Protein AF-A0A6B3UP00-F1 (afdb_monomer)

Foldseek 3Di:
DPFDDADFFKKWKWKDKPPDPDIDIDIDGDDPPPGGNCPVPPPCPDPQWPDKDWDQDPLRKIWIWTWGAPDLLAIKIKTWIWDDHSHFKIKIKMKIAGPNHVDVVSGDIMIMMMIMGHDGHD

Structure (mmCIF, N/CA/C/O backbone):
data_AF-A0A6B3UP00-F1
#
_entry.id   AF-A0A6B3UP00-F1
#
loop_
_atom_site.group_PDB
_atom_site.id
_atom_site.type_symbol
_atom_site.label_atom_id
_atom_site.label_alt_id
_atom_site.label_comp_id
_atom_site.label_asym_id
_atom_site.label_entity_id
_atom_site.label_seq_id
_atom_site.pdbx_PDB_ins_code
_atom_site.Cartn_x
_atom_site.Cartn_y
_atom_site.Cartn_z
_atom_site.occupancy
_atom_site.B_iso_or_equiv
_atom_site.auth_seq_id
_atom_site.auth_comp_id
_atom_site.auth_asym_id
_atom_site.auth_atom_id
_atom_sit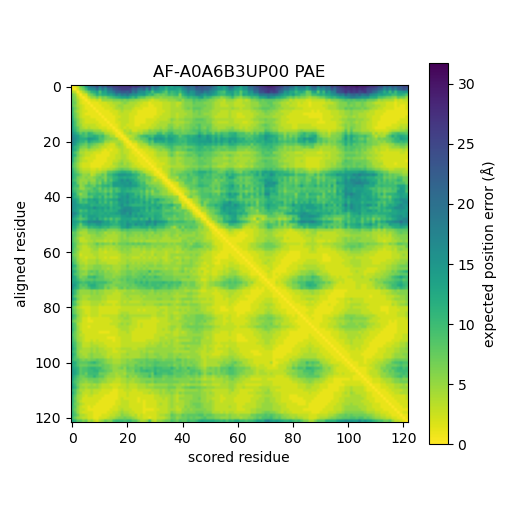e.pdbx_PDB_model_num
ATOM 1 N N . ALA A 1 1 ? 7.369 3.598 14.933 1.00 35.66 1 ALA A N 1
ATOM 2 C CA . ALA A 1 1 ? 6.553 4.671 14.322 1.00 35.66 1 ALA A CA 1
ATOM 3 C C . ALA A 1 1 ? 5.083 4.318 14.516 1.00 35.66 1 ALA A C 1
ATOM 5 O O . ALA A 1 1 ? 4.796 3.124 14.495 1.00 35.66 1 ALA A O 1
ATOM 6 N N . PRO A 1 2 ? 4.170 5.271 14.770 1.00 45.09 2 PRO A N 1
ATOM 7 C CA . PRO A 1 2 ? 2.756 4.946 14.928 1.00 45.09 2 PRO A CA 1
ATOM 8 C C . PRO A 1 2 ? 2.240 4.453 13.580 1.00 45.09 2 PRO A C 1
ATOM 10 O O . PRO A 1 2 ? 2.049 5.258 12.685 1.00 45.09 2 PRO A O 1
ATOM 13 N N . GLY A 1 3 ? 2.138 3.136 13.413 1.00 54.69 3 GLY A N 1
ATOM 14 C CA . GLY A 1 3 ? 1.699 2.510 12.175 1.00 54.69 3 GLY A CA 1
ATOM 15 C C . GLY A 1 3 ? 0.260 2.875 11.844 1.00 54.69 3 GLY A C 1
ATOM 16 O O . GLY A 1 3 ? -0.519 3.309 12.697 1.00 54.69 3 GLY A O 1
ATOM 17 N N . PHE A 1 4 ? -0.073 2.694 10.580 1.00 70.81 4 PHE A N 1
ATOM 18 C CA . PHE A 1 4 ? -1.445 2.677 10.134 1.00 70.81 4 PHE A CA 1
ATOM 19 C C . PHE A 1 4 ? -2.255 1.626 10.919 1.00 70.81 4 PHE A C 1
ATOM 21 O O . PHE A 1 4 ? -1.727 0.564 11.228 1.00 70.81 4 PHE A O 1
ATOM 28 N N . LYS A 1 5 ? -3.510 1.923 11.284 1.00 78.31 5 LYS A N 1
ATOM 29 C CA . LYS A 1 5 ? -4.388 0.987 12.005 1.00 78.31 5 LYS A CA 1
ATOM 30 C C . LYS A 1 5 ? -5.817 1.088 11.490 1.00 78.31 5 LYS A C 1
ATOM 32 O O . LYS A 1 5 ? -6.495 2.070 11.789 1.00 78.31 5 LYS A O 1
ATOM 37 N N . ARG A 1 6 ? -6.281 0.076 10.754 1.00 87.81 6 ARG A N 1
ATOM 38 C CA . ARG A 1 6 ? -7.712 -0.103 10.478 1.00 87.81 6 ARG A CA 1
ATOM 39 C C . ARG A 1 6 ? -8.400 -0.673 11.695 1.00 87.81 6 ARG A C 1
ATOM 41 O O . ARG A 1 6 ? -7.797 -1.403 12.487 1.00 87.81 6 ARG A O 1
ATOM 48 N N . LYS A 1 7 ? -9.699 -0.414 11.801 1.00 90.75 7 LYS A N 1
ATOM 49 C CA . LYS A 1 7 ? -10.533 -1.146 12.748 1.00 90.75 7 LYS A CA 1
ATOM 50 C C . LYS A 1 7 ? -10.485 -2.650 12.431 1.00 90.75 7 LYS A C 1
ATOM 52 O O . LYS A 1 7 ? -10.755 -3.024 11.285 1.00 90.75 7 LYS A O 1
ATOM 57 N N . PRO A 1 8 ? -10.211 -3.516 13.424 1.00 92.31 8 PRO A N 1
ATOM 58 C CA . PRO A 1 8 ? -10.239 -4.961 13.231 1.00 92.31 8 PRO A CA 1
ATOM 59 C C . PRO A 1 8 ? -11.583 -5.456 12.692 1.00 92.31 8 PRO A C 1
ATOM 61 O O . PRO A 1 8 ? -12.637 -4.892 13.007 1.00 92.31 8 PRO A O 1
ATOM 64 N N . GLY A 1 9 ? -11.552 -6.515 11.894 1.00 93.75 9 GLY A N 1
ATOM 65 C CA . GLY A 1 9 ? -12.732 -7.129 11.289 1.00 93.75 9 GLY A CA 1
ATOM 66 C C . GLY A 1 9 ? -12.491 -7.588 9.858 1.00 93.75 9 GLY A C 1
ATOM 67 O O . GLY A 1 9 ? -11.361 -7.569 9.363 1.00 93.75 9 GLY A O 1
ATOM 68 N N . LEU A 1 10 ? -13.572 -7.990 9.198 1.00 94.81 10 LEU A N 1
ATOM 69 C CA . LEU A 1 10 ? -13.557 -8.414 7.809 1.00 94.81 10 LEU A CA 1
ATOM 70 C C . LEU A 1 10 ? -13.618 -7.188 6.897 1.00 94.81 10 LEU A C 1
ATOM 72 O O . LEU A 1 10 ? -14.543 -6.373 6.981 1.00 94.81 10 LEU A O 1
ATOM 76 N N . TRP A 1 11 ? -12.631 -7.063 6.018 1.00 94.44 11 TRP A N 1
ATOM 77 C CA . TRP A 1 11 ? -12.517 -5.989 5.041 1.00 94.44 11 TRP A CA 1
ATOM 78 C C . TRP A 1 11 ? -12.659 -6.537 3.631 1.00 94.44 11 TRP A C 1
ATOM 80 O O . TRP A 1 11 ? -11.982 -7.491 3.264 1.00 94.44 11 TRP A O 1
ATOM 90 N N . GLU A 1 12 ? -13.497 -5.896 2.827 1.00 95.00 12 GLU A N 1
ATOM 91 C CA . GLU A 1 12 ? -13.545 -6.086 1.383 1.00 95.00 12 GLU A CA 1
ATOM 92 C C . GLU A 1 12 ? -12.713 -5.000 0.707 1.00 95.00 12 GLU A C 1
ATOM 94 O O . GLU A 1 12 ? -12.829 -3.824 1.048 1.00 95.00 12 GLU A O 1
ATOM 99 N N . MET A 1 13 ? -11.881 -5.392 -0.249 1.00 93.25 13 MET A N 1
ATOM 100 C CA . MET A 1 13 ? -11.003 -4.524 -1.021 1.00 93.25 13 MET A CA 1
ATOM 101 C C . MET A 1 13 ? -11.279 -4.755 -2.500 1.00 93.25 13 MET A C 1
ATOM 103 O O . MET A 1 13 ? -11.075 -5.856 -3.010 1.00 93.25 13 MET A O 1
ATOM 107 N N . GLN A 1 14 ? -11.719 -3.714 -3.186 1.00 94.12 14 GLN A N 1
ATOM 108 C CA . GLN A 1 14 ? -11.870 -3.692 -4.627 1.00 94.12 14 GLN A CA 1
ATOM 109 C C . GLN A 1 14 ? -10.655 -3.003 -5.237 1.00 94.12 14 GLN A C 1
ATOM 111 O O . GLN A 1 14 ? -10.405 -1.827 -4.993 1.00 94.12 14 GLN A O 1
ATOM 116 N N . MET A 1 15 ? -9.891 -3.748 -6.021 1.00 91.56 15 MET A N 1
ATOM 117 C CA . MET A 1 15 ? -8.666 -3.302 -6.665 1.00 91.56 15 MET A CA 1
ATOM 118 C C . MET A 1 15 ? -8.946 -3.066 -8.143 1.00 91.56 15 MET A C 1
ATOM 120 O O . MET A 1 15 ? -9.542 -3.918 -8.798 1.00 91.56 15 MET A O 1
ATOM 124 N N . SER A 1 16 ? -8.498 -1.934 -8.675 1.00 91.00 16 SER A N 1
ATOM 125 C CA . SER A 1 16 ? -8.575 -1.621 -10.102 1.00 91.00 16 SER A CA 1
ATOM 126 C C . SER A 1 16 ? -7.236 -1.121 -10.624 1.00 91.00 16 SER A C 1
ATOM 128 O O . SER A 1 16 ? -6.433 -0.538 -9.889 1.00 91.00 16 SER A O 1
ATOM 130 N N . MET A 1 17 ? -6.992 -1.376 -11.906 1.00 88.00 17 MET A N 1
ATOM 131 C CA . MET A 1 17 ? -5.737 -1.052 -12.569 1.00 88.00 17 MET A CA 1
ATOM 132 C C . MET A 1 17 ? -6.000 -0.129 -13.757 1.00 88.00 17 MET A C 1
ATOM 134 O O . MET A 1 17 ? -6.742 -0.476 -14.668 1.00 88.00 17 MET A O 1
ATOM 138 N N . GLY A 1 18 ? -5.396 1.057 -13.757 1.00 83.56 18 GLY A N 1
ATOM 139 C CA . GLY A 1 18 ? -5.583 2.040 -14.821 1.00 83.56 18 GLY A CA 1
ATOM 140 C C . GLY A 1 18 ? -5.130 1.508 -16.183 1.00 83.56 18 GLY A C 1
ATOM 141 O O . GLY A 1 18 ? -4.066 0.900 -16.297 1.00 83.56 18 GLY A O 1
ATOM 142 N N . GLY A 1 19 ? -5.930 1.764 -17.220 1.00 74.94 19 GLY A N 1
ATOM 143 C CA . GLY A 1 19 ? -5.634 1.353 -18.597 1.00 74.94 19 GLY A CA 1
ATOM 144 C C . GLY A 1 19 ? -5.999 -0.095 -18.933 1.00 74.94 19 GLY A C 1
ATOM 145 O O . GLY A 1 19 ? -5.702 -0.541 -20.038 1.00 74.94 19 GLY A O 1
ATOM 146 N N . ILE A 1 20 ? -6.631 -0.825 -18.007 1.00 77.81 20 ILE A N 1
ATOM 147 C CA . ILE A 1 20 ? -7.158 -2.176 -18.226 1.00 77.81 20 ILE A CA 1
ATOM 148 C C . ILE A 1 20 ? -8.521 -2.265 -17.530 1.00 77.81 20 ILE A C 1
ATOM 150 O O . ILE A 1 20 ? -8.639 -1.856 -16.378 1.00 77.81 20 ILE A O 1
ATOM 154 N N . ASP A 1 21 ? -9.529 -2.844 -18.187 1.00 81.06 21 ASP A N 1
ATOM 155 C CA . ASP A 1 21 ? -10.805 -3.199 -17.545 1.00 81.06 21 ASP A CA 1
ATOM 156 C C . ASP A 1 21 ? -10.611 -4.420 -16.635 1.00 81.06 21 ASP A C 1
ATOM 158 O O . ASP A 1 21 ? -11.044 -5.538 -16.911 1.00 81.06 21 ASP A O 1
ATOM 162 N N . PHE A 1 22 ? -9.876 -4.205 -15.547 1.00 83.50 22 PHE A N 1
ATOM 163 C CA . PHE A 1 22 ? -9.592 -5.196 -14.528 1.00 83.50 22 PHE A CA 1
ATOM 164 C C . PHE A 1 22 ? -10.049 -4.671 -13.175 1.00 83.50 22 PHE A C 1
ATOM 166 O O . PHE A 1 22 ? -9.548 -3.656 -12.680 1.00 83.50 22 PHE A O 1
ATOM 173 N N . VAL A 1 23 ? -10.976 -5.407 -12.567 1.00 87.50 23 VAL A N 1
ATOM 174 C CA . VAL A 1 23 ? -11.420 -5.194 -11.195 1.00 87.50 23 VAL A CA 1
ATOM 175 C C . VAL A 1 23 ? -11.348 -6.524 -10.464 1.00 87.50 23 VAL A C 1
ATOM 177 O O . VAL A 1 23 ? -11.956 -7.505 -10.888 1.00 87.50 23 VAL A O 1
ATOM 180 N N . GLN A 1 24 ? -10.615 -6.552 -9.358 1.00 89.38 24 GLN A N 1
ATOM 181 C CA . GLN A 1 24 ? -10.522 -7.712 -8.482 1.00 89.38 24 GLN A CA 1
ATOM 182 C C . GLN A 1 24 ? -11.046 -7.346 -7.103 1.00 89.38 24 GLN A C 1
ATOM 184 O O . GLN A 1 24 ? -10.575 -6.393 -6.488 1.00 89.38 24 GLN A O 1
ATOM 189 N N . THR A 1 25 ? -11.987 -8.133 -6.599 1.00 92.81 25 THR A N 1
ATOM 190 C CA . THR A 1 25 ? -12.458 -8.013 -5.220 1.00 92.81 25 THR A CA 1
ATOM 191 C C . THR A 1 25 ? -11.806 -9.098 -4.375 1.00 92.81 25 THR A C 1
ATOM 193 O O . THR A 1 25 ? -11.821 -10.271 -4.745 1.00 92.81 25 THR A O 1
ATOM 196 N N . ALA A 1 26 ? -11.239 -8.711 -3.239 1.00 91.00 26 ALA A N 1
ATOM 197 C CA . ALA A 1 26 ? -10.679 -9.615 -2.245 1.00 91.00 26 ALA A CA 1
ATOM 198 C C . ALA A 1 26 ? -11.246 -9.284 -0.865 1.00 91.00 26 ALA A C 1
ATOM 200 O O . ALA A 1 26 ? -11.557 -8.130 -0.577 1.00 91.00 26 ALA A O 1
ATOM 201 N N . GLN A 1 27 ? -11.352 -10.288 -0.000 1.00 92.94 27 GLN A N 1
ATOM 202 C CA . GLN A 1 27 ? -11.706 -10.093 1.400 1.00 92.94 27 GLN A CA 1
ATOM 203 C C . GLN A 1 27 ? -10.550 -10.541 2.284 1.00 92.94 27 GLN A C 1
ATOM 205 O O . GLN A 1 27 ? -9.895 -11.540 1.993 1.00 92.94 2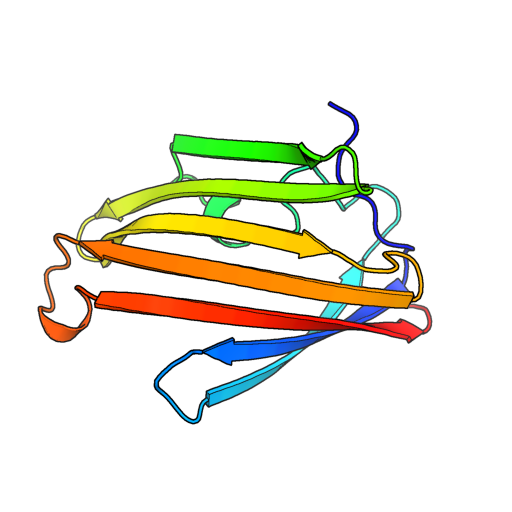7 GLN A O 1
ATOM 210 N N . THR A 1 28 ? -10.280 -9.785 3.343 1.00 89.50 28 THR A N 1
ATOM 211 C CA . THR A 1 28 ? -9.240 -10.122 4.310 1.00 89.50 28 THR A CA 1
ATOM 212 C C . THR A 1 28 ? -9.688 -9.809 5.725 1.00 89.50 28 THR A C 1
ATOM 214 O O . THR A 1 28 ? -10.363 -8.809 5.980 1.00 89.50 28 THR A O 1
ATOM 217 N N . CYS A 1 29 ? -9.289 -10.674 6.646 1.00 91.25 29 CYS A N 1
ATOM 218 C CA . CYS A 1 29 ? -9.469 -10.457 8.065 1.00 91.25 29 CYS A CA 1
ATOM 219 C C . CYS A 1 29 ? -8.295 -9.667 8.619 1.00 91.25 29 CYS A C 1
ATOM 221 O O . CYS A 1 29 ? -7.153 -10.097 8.505 1.00 91.25 29 CYS A O 1
ATOM 223 N N . VAL A 1 30 ? -8.592 -8.524 9.233 1.00 88.88 30 VAL A N 1
ATOM 224 C CA . VAL A 1 30 ? -7.601 -7.691 9.917 1.00 88.88 30 VAL A CA 1
ATOM 225 C C . VAL A 1 30 ? -7.766 -7.899 11.414 1.00 88.88 30 VAL A C 1
ATOM 227 O O . VAL A 1 30 ? -8.811 -7.543 11.971 1.00 88.88 30 VAL A O 1
ATOM 230 N N . LYS A 1 31 ? -6.758 -8.464 12.085 1.00 86.50 31 LYS A N 1
ATOM 231 C CA . LYS A 1 31 ? -6.761 -8.566 13.550 1.00 86.50 31 LYS A CA 1
ATOM 232 C C . LYS A 1 31 ? -6.191 -7.308 14.198 1.00 86.50 31 LYS A C 1
ATOM 234 O O . LYS A 1 31 ? -5.502 -6.492 13.585 1.00 86.50 31 LYS A O 1
ATOM 239 N N . ALA A 1 32 ? -6.468 -7.157 15.489 1.00 81.88 32 ALA A N 1
ATOM 240 C CA . ALA A 1 32 ? -5.902 -6.078 16.283 1.00 81.88 32 ALA A CA 1
ATOM 241 C C . ALA A 1 32 ? -4.366 -6.151 16.283 1.00 81.88 32 ALA A C 1
ATOM 243 O O . ALA A 1 32 ? -3.787 -7.141 16.717 1.00 81.88 32 ALA A O 1
ATOM 244 N N . GLY A 1 33 ? -3.720 -5.081 15.815 1.00 73.06 33 GLY A N 1
ATOM 245 C CA . GLY A 1 33 ? -2.261 -4.963 15.806 1.00 73.06 33 GLY A CA 1
ATOM 246 C C . GLY A 1 33 ? -1.544 -5.638 14.633 1.00 73.06 33 GLY A C 1
ATOM 247 O O . GLY A 1 33 ? -0.321 -5.570 14.610 1.00 73.06 33 GLY A O 1
ATOM 248 N N . GLU A 1 34 ? -2.260 -6.241 13.674 1.00 74.06 34 GLU A N 1
ATOM 249 C CA . GLU A 1 34 ? -1.651 -6.781 12.442 1.00 74.06 34 GLU A CA 1
ATOM 250 C C . GLU A 1 34 ? -1.311 -5.687 11.420 1.00 74.06 34 GLU A C 1
ATOM 252 O O . GLU A 1 34 ? -0.387 -5.858 10.629 1.00 74.06 34 GLU A O 1
ATOM 257 N N . ASP A 1 35 ? -2.017 -4.553 11.445 1.00 75.44 35 ASP A N 1
ATOM 258 C CA . ASP A 1 35 ? -1.660 -3.419 10.595 1.00 75.44 35 ASP A CA 1
ATOM 259 C C . ASP A 1 35 ? -0.406 -2.719 11.132 1.00 75.44 35 ASP A C 1
ATOM 261 O O . ASP A 1 35 ? -0.377 -2.192 12.252 1.00 75.44 35 ASP A O 1
ATOM 265 N N . ASP A 1 36 ? 0.625 -2.688 10.292 1.00 68.81 36 ASP A N 1
ATOM 266 C CA . ASP A 1 36 ? 1.820 -1.884 10.484 1.00 68.81 36 ASP A CA 1
ATOM 267 C C . ASP A 1 36 ? 1.890 -0.738 9.460 1.00 68.81 36 ASP A C 1
ATOM 269 O O . ASP A 1 36 ? 0.957 -0.457 8.704 1.00 68.81 36 ASP A O 1
ATOM 273 N N . ALA A 1 37 ? 3.018 -0.028 9.440 1.00 61.03 37 ALA A N 1
ATOM 274 C CA . ALA A 1 37 ? 3.229 1.086 8.521 1.00 61.03 37 ALA A CA 1
ATOM 275 C C . ALA A 1 37 ? 3.183 0.673 7.030 1.00 61.03 37 ALA A C 1
ATOM 277 O O . ALA A 1 37 ? 3.047 1.535 6.167 1.00 61.03 37 ALA A O 1
ATOM 278 N N . THR A 1 38 ? 3.268 -0.619 6.712 1.00 64.56 38 THR A N 1
ATOM 279 C CA . THR A 1 38 ? 3.332 -1.165 5.351 1.00 64.56 38 THR A CA 1
ATOM 280 C C . THR A 1 38 ? 2.031 -1.803 4.875 1.00 64.56 38 THR A C 1
ATOM 282 O O . THR A 1 38 ? 1.967 -2.219 3.723 1.00 64.56 38 THR A O 1
ATOM 285 N N . ALA A 1 39 ? 0.969 -1.845 5.687 1.00 70.81 39 ALA A N 1
ATOM 286 C CA . ALA A 1 39 ? -0.238 -2.622 5.369 1.00 70.81 39 ALA A CA 1
ATOM 287 C C . ALA A 1 39 ? -0.967 -2.213 4.064 1.00 70.81 39 ALA A C 1
ATOM 289 O O . ALA A 1 39 ? -1.768 -2.981 3.533 1.00 70.81 39 ALA A O 1
ATOM 290 N N . PHE A 1 40 ? -0.695 -1.023 3.518 1.00 64.88 40 PHE A N 1
ATOM 291 C CA . PHE A 1 40 ? -1.210 -0.568 2.213 1.00 64.88 40 PHE A CA 1
ATOM 292 C C . PHE A 1 40 ? -0.327 -0.916 1.019 1.00 64.88 40 PHE A C 1
ATOM 294 O O . PHE A 1 40 ? -0.683 -0.631 -0.125 1.00 64.88 40 PHE A O 1
ATOM 301 N N . ASN A 1 41 ? 0.842 -1.480 1.284 1.00 65.12 41 ASN A N 1
ATOM 302 C CA . ASN A 1 41 ? 1.858 -1.772 0.302 1.00 65.12 41 ASN A CA 1
A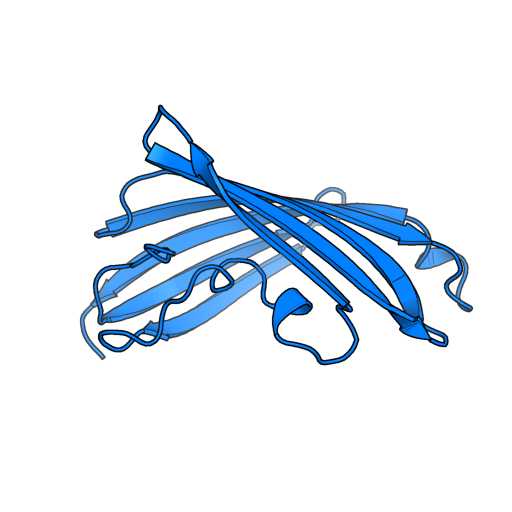TOM 303 C C . ASN A 1 41 ? 2.201 -3.265 0.357 1.00 65.12 41 ASN A C 1
ATOM 305 O O . ASN A 1 41 ? 3.217 -3.644 0.940 1.00 65.12 41 ASN A O 1
ATOM 309 N N . PRO A 1 42 ? 1.378 -4.126 -0.272 1.00 63.44 42 PRO A N 1
ATOM 310 C CA . PRO A 1 42 ? 1.610 -5.568 -0.277 1.00 63.44 42 PRO A CA 1
ATOM 311 C C . PRO A 1 42 ? 2.981 -5.942 -0.849 1.00 63.44 42 PRO A C 1
ATOM 313 O O . PRO A 1 42 ? 3.571 -6.939 -0.451 1.00 63.44 42 PRO A O 1
ATOM 316 N N . GLN A 1 43 ? 3.512 -5.127 -1.769 1.00 59.91 43 GLN A N 1
ATOM 317 C CA . GLN A 1 43 ? 4.829 -5.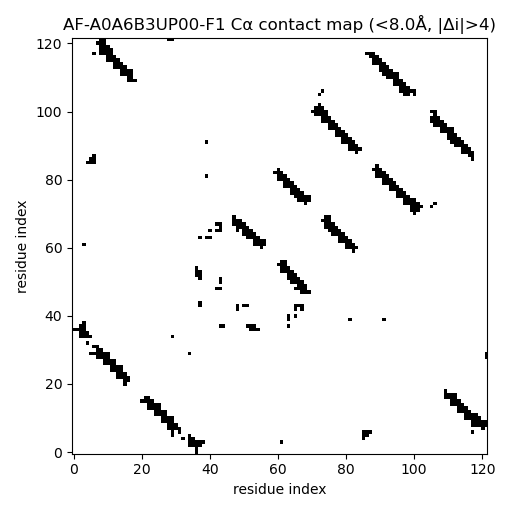351 -2.359 1.00 59.91 43 GLN A CA 1
ATOM 318 C C . GLN A 1 43 ? 5.942 -5.151 -1.325 1.00 59.91 43 GLN A C 1
ATOM 320 O O . GLN A 1 43 ? 6.867 -5.957 -1.284 1.00 59.91 43 GLN A O 1
ATOM 325 N N . ALA A 1 44 ? 5.826 -4.153 -0.440 1.00 57.97 44 ALA A N 1
ATOM 326 C CA . ALA A 1 44 ? 6.822 -3.863 0.597 1.00 57.97 44 ALA A CA 1
ATOM 327 C C . ALA A 1 44 ? 7.035 -4.989 1.619 1.00 57.97 44 ALA A C 1
ATOM 329 O O . ALA A 1 44 ? 8.050 -4.968 2.310 1.00 57.97 44 ALA A O 1
ATOM 330 N N . GLN A 1 45 ? 6.120 -5.959 1.701 1.00 60.69 45 GLN A N 1
ATOM 331 C CA . GLN A 1 45 ? 6.260 -7.133 2.567 1.00 60.69 45 GLN A CA 1
ATOM 332 C C . GLN A 1 45 ? 7.153 -8.229 1.962 1.00 60.69 45 GLN A C 1
ATOM 334 O O . GLN A 1 45 ? 7.393 -9.248 2.601 1.00 60.69 45 GLN A O 1
ATOM 339 N N . THR A 1 46 ? 7.650 -8.041 0.735 1.00 65.31 46 THR A N 1
ATOM 340 C CA . THR A 1 46 ? 8.598 -8.967 0.106 1.00 65.31 46 THR A CA 1
ATOM 341 C C . THR A 1 46 ? 10.044 -8.561 0.396 1.00 65.31 46 THR A C 1
ATOM 343 O O . THR A 1 46 ? 10.387 -7.378 0.346 1.00 65.31 46 THR A O 1
ATOM 346 N N . ASP A 1 47 ? 10.929 -9.544 0.604 1.00 69.25 47 ASP A N 1
ATOM 347 C CA . ASP A 1 47 ? 12.375 -9.319 0.814 1.00 69.25 47 ASP A CA 1
ATOM 348 C C . ASP A 1 47 ? 13.055 -8.585 -0.363 1.00 69.25 47 ASP A C 1
ATOM 350 O O . ASP A 1 47 ? 14.147 -8.025 -0.234 1.00 69.25 47 ASP A O 1
ATOM 354 N N . ALA A 1 48 ? 12.398 -8.554 -1.527 1.00 73.88 48 ALA A N 1
ATOM 355 C CA . ALA A 1 48 ? 12.834 -7.838 -2.722 1.00 73.88 48 ALA A CA 1
ATOM 356 C C . ALA A 1 48 ? 12.788 -6.304 -2.570 1.00 73.88 48 ALA A C 1
ATOM 358 O O . ALA A 1 48 ? 13.434 -5.582 -3.338 1.00 73.88 48 ALA A O 1
ATOM 359 N N . CYS A 1 49 ? 12.046 -5.781 -1.590 1.00 75.75 49 CYS A N 1
ATOM 360 C CA . CYS A 1 49 ? 11.815 -4.350 -1.414 1.00 75.75 49 CYS A CA 1
ATOM 361 C C . CYS A 1 49 ? 12.730 -3.753 -0.341 1.00 75.75 49 CYS A C 1
ATOM 363 O O . CYS A 1 49 ? 12.367 -3.609 0.823 1.00 75.75 49 CYS A O 1
ATOM 365 N N . ARG A 1 50 ? 13.938 -3.348 -0.753 1.00 66.56 50 ARG A N 1
ATOM 366 C CA . ARG A 1 50 ? 14.977 -2.812 0.151 1.00 66.56 50 ARG A CA 1
ATOM 367 C C . ARG A 1 50 ? 14.667 -1.431 0.732 1.00 66.56 50 ARG A C 1
ATOM 369 O O . ARG A 1 50 ? 15.331 -1.008 1.675 1.00 66.56 50 ARG A O 1
ATOM 376 N N . LYS A 1 51 ? 13.725 -0.693 0.143 1.00 68.75 51 LYS A N 1
ATOM 377 C CA . LYS A 1 51 ? 13.299 0.625 0.625 1.00 68.75 51 LYS A CA 1
ATOM 378 C C . LYS A 1 51 ? 11.788 0.686 0.607 1.00 68.75 51 LYS A C 1
ATOM 380 O O . LYS A 1 51 ? 11.202 0.677 -0.471 1.00 68.75 51 LYS A O 1
ATOM 385 N N . HIS A 1 52 ? 11.189 0.800 1.783 1.00 76.81 52 HIS A N 1
ATOM 386 C CA . HIS A 1 52 ? 9.806 1.218 1.927 1.00 76.81 52 HIS A CA 1
ATOM 387 C C . HIS A 1 52 ? 9.722 2.343 2.956 1.00 76.81 52 HIS A 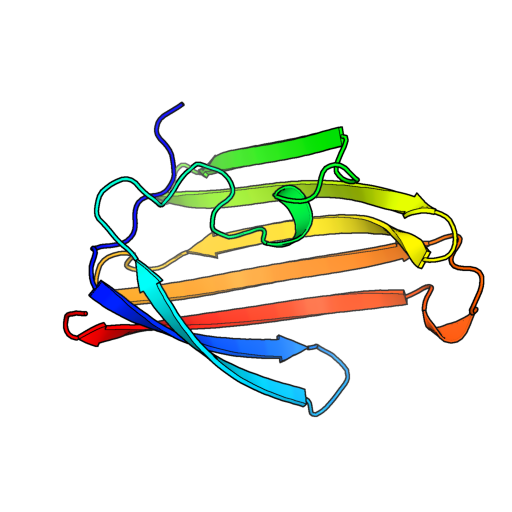C 1
ATOM 389 O O . HIS A 1 52 ? 10.420 2.334 3.971 1.00 76.81 52 HIS A O 1
ATOM 395 N N . THR A 1 53 ? 8.888 3.335 2.686 1.00 83.56 53 THR A N 1
ATOM 396 C CA . THR A 1 53 ? 8.576 4.402 3.635 1.00 83.56 53 THR A CA 1
ATOM 397 C C . THR A 1 53 ? 7.070 4.527 3.737 1.00 83.56 53 THR A C 1
ATOM 399 O O . THR A 1 53 ? 6.343 4.288 2.775 1.00 83.56 53 THR A O 1
ATOM 402 N N . ALA A 1 54 ? 6.596 4.893 4.920 1.00 85.06 54 ALA A N 1
ATOM 403 C CA . ALA A 1 54 ? 5.211 5.256 5.139 1.00 85.06 54 ALA A CA 1
ATOM 404 C C . ALA A 1 54 ? 5.160 6.358 6.187 1.00 85.06 54 ALA A C 1
ATOM 406 O O . ALA A 1 54 ? 5.821 6.287 7.226 1.00 85.06 54 ALA A O 1
ATOM 407 N N . SER A 1 55 ? 4.402 7.404 5.892 1.00 86.81 55 SER A N 1
ATOM 408 C CA . SER A 1 55 ? 4.335 8.599 6.721 1.00 86.81 55 SER A CA 1
ATOM 409 C C . SER A 1 55 ? 2.915 9.137 6.764 1.00 86.81 55 SER A C 1
ATOM 411 O O . SER A 1 55 ? 2.255 9.300 5.732 1.00 86.81 55 SER A O 1
ATOM 413 N N . ARG A 1 56 ? 2.450 9.432 7.978 1.00 87.50 56 ARG A N 1
ATOM 414 C CA . ARG A 1 56 ? 1.174 10.103 8.186 1.00 87.50 56 ARG A CA 1
ATOM 415 C C . ARG A 1 56 ? 1.310 11.574 7.808 1.00 87.50 56 ARG A C 1
ATOM 417 O O . ARG A 1 56 ? 2.247 12.240 8.239 1.00 87.50 56 ARG A O 1
ATOM 424 N N . GLN A 1 57 ? 0.377 12.056 7.007 1.00 90.62 57 GLN A N 1
ATOM 425 C CA . GLN A 1 57 ? 0.302 13.435 6.550 1.00 90.62 57 GLN A CA 1
ATOM 426 C C . GLN A 1 57 ? -0.532 14.282 7.524 1.00 90.62 57 GLN A C 1
ATOM 428 O O . GLN A 1 57 ? -1.244 13.755 8.385 1.00 90.62 57 GLN A O 1
ATOM 433 N N . ALA A 1 58 ? -0.447 15.609 7.391 1.00 89.44 58 ALA A N 1
ATOM 434 C CA . ALA A 1 58 ? -1.158 16.552 8.260 1.00 89.44 58 ALA A CA 1
ATOM 435 C C . ALA A 1 58 ? -2.692 16.430 8.163 1.00 89.44 58 ALA A C 1
ATOM 437 O O . ALA A 1 58 ? -3.386 16.636 9.155 1.00 89.44 58 ALA A 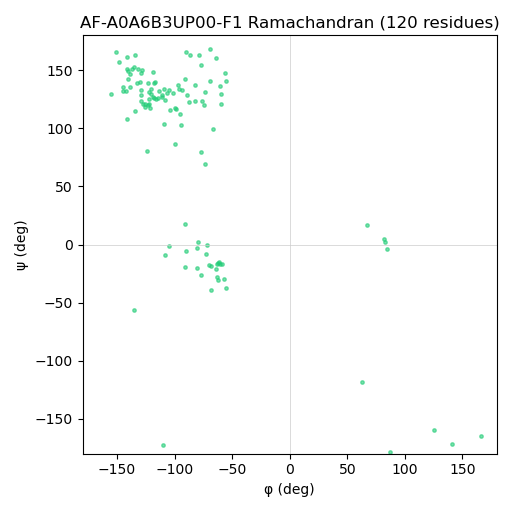O 1
ATOM 438 N N . ASP A 1 59 ? -3.210 16.036 6.998 1.00 87.75 59 ASP A N 1
ATOM 439 C CA . ASP A 1 59 ? -4.636 15.789 6.742 1.00 87.75 59 ASP A CA 1
ATOM 440 C C . ASP A 1 59 ? -5.124 14.414 7.247 1.00 87.75 59 ASP A C 1
ATOM 442 O O . ASP A 1 59 ? -6.285 14.052 7.075 1.00 87.75 59 ASP A O 1
ATOM 446 N N . GLY A 1 60 ? -4.239 13.634 7.876 1.00 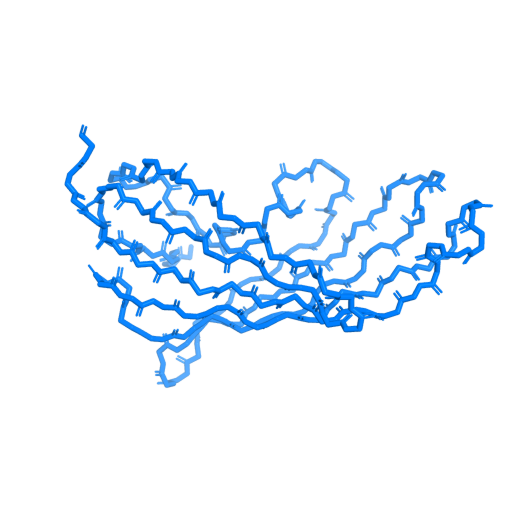86.12 60 GLY A N 1
ATOM 447 C CA . GLY A 1 60 ? -4.531 12.296 8.382 1.00 86.12 60 GLY A CA 1
ATOM 448 C C . GLY A 1 60 ? -4.408 11.175 7.349 1.00 86.12 60 GLY A C 1
ATOM 449 O O . GLY A 1 60 ? -4.519 10.010 7.741 1.00 86.12 60 GLY A O 1
ATOM 450 N N . SER A 1 61 ? -4.129 11.495 6.081 1.00 90.25 61 SER A N 1
ATOM 451 C CA . SER A 1 61 ? -3.787 10.508 5.056 1.00 90.25 61 SER A CA 1
ATOM 452 C C . SER A 1 61 ? -2.411 9.883 5.309 1.00 90.25 61 SER A C 1
ATOM 454 O O . SER A 1 61 ? -1.626 10.329 6.150 1.00 90.25 61 SER A O 1
ATOM 456 N N . TRP A 1 62 ? -2.114 8.813 4.584 1.00 89.44 62 TRP A N 1
ATOM 457 C CA . TRP A 1 62 ? -0.862 8.078 4.657 1.00 89.44 62 TRP A CA 1
ATOM 458 C C . TRP A 1 62 ? -0.196 8.062 3.294 1.00 89.44 62 TRP A C 1
ATOM 460 O O . TRP A 1 62 ? -0.738 7.482 2.360 1.00 89.44 62 TRP A O 1
ATOM 470 N N . LYS A 1 63 ? 0.993 8.655 3.183 1.00 90.25 63 LYS A N 1
ATOM 471 C CA . LYS A 1 63 ? 1.829 8.535 1.986 1.00 90.25 63 LYS A CA 1
ATOM 472 C C . LYS A 1 63 ? 2.805 7.388 2.178 1.00 90.25 63 LYS A C 1
ATOM 474 O O . LYS A 1 63 ? 3.458 7.324 3.221 1.00 90.25 63 LYS A O 1
ATOM 479 N N . PHE A 1 64 ? 2.933 6.527 1.179 1.00 87.81 64 PHE A N 1
ATOM 480 C CA . PHE A 1 64 ? 3.894 5.435 1.189 1.00 87.81 64 PHE A CA 1
ATOM 481 C C . PHE A 1 64 ? 4.623 5.308 -0.141 1.00 87.81 64 PHE A C 1
ATOM 483 O O . PHE A 1 64 ? 4.106 5.667 -1.199 1.00 87.81 64 PHE A O 1
ATOM 490 N N . GLU A 1 65 ? 5.835 4.780 -0.069 1.00 88.81 65 GLU A N 1
ATOM 491 C CA . GLU A 1 65 ? 6.688 4.529 -1.222 1.00 88.81 65 GLU A CA 1
ATOM 492 C C . GLU A 1 65 ? 7.381 3.177 -1.045 1.00 88.81 65 GLU A C 1
ATOM 494 O O . GLU A 1 65 ? 7.703 2.783 0.077 1.00 88.81 65 GLU A O 1
ATOM 499 N N . ALA A 1 66 ? 7.624 2.464 -2.143 1.00 87.75 66 ALA A N 1
ATOM 500 C CA . ALA A 1 66 ? 8.507 1.306 -2.166 1.00 87.75 66 ALA A CA 1
ATOM 501 C C . ALA A 1 66 ? 9.352 1.247 -3.433 1.00 87.75 66 ALA A C 1
ATOM 503 O O . ALA A 1 66 ? 8.935 1.670 -4.511 1.00 87.75 66 ALA A O 1
ATOM 504 N N . GLN A 1 67 ? 10.544 0.678 -3.287 1.00 88.88 67 GLN A N 1
ATOM 505 C CA . GLN A 1 67 ? 11.408 0.290 -4.392 1.00 88.88 67 GLN A CA 1
ATOM 506 C C . GLN A 1 67 ? 11.801 -1.170 -4.222 1.00 88.88 67 GLN A C 1
ATOM 508 O O . GLN A 1 67 ? 12.418 -1.541 -3.218 1.00 88.88 67 GLN A O 1
ATOM 513 N N . CYS A 1 68 ? 11.454 -1.973 -5.218 1.00 87.75 68 CYS A N 1
ATOM 514 C CA . CYS A 1 68 ? 11.652 -3.411 -5.225 1.00 87.75 68 CYS A CA 1
ATOM 515 C C . CYS A 1 68 ? 12.473 -3.824 -6.441 1.00 87.75 68 CYS A C 1
ATOM 517 O O . CYS A 1 68 ? 12.267 -3.306 -7.539 1.00 87.75 68 CYS A O 1
ATOM 519 N N . ASP A 1 69 ? 13.398 -4.757 -6.247 1.00 89.06 69 ASP A N 1
ATOM 520 C CA . ASP A 1 69 ? 14.148 -5.384 -7.333 1.00 89.06 69 ASP A CA 1
ATOM 521 C C . ASP A 1 69 ? 13.680 -6.833 -7.479 1.00 89.06 69 ASP A C 1
ATOM 523 O O . ASP A 1 69 ? 14.006 -7.689 -6.658 1.00 89.06 69 ASP A O 1
ATOM 527 N N . MET A 1 70 ? 12.869 -7.091 -8.507 1.00 86.25 70 MET A N 1
ATOM 528 C CA . MET A 1 70 ? 12.262 -8.400 -8.765 1.00 86.25 70 MET A CA 1
ATOM 529 C C . MET A 1 70 ? 13.137 -9.272 -9.683 1.00 86.25 70 MET A C 1
ATOM 531 O O . MET A 1 70 ? 12.640 -10.221 -10.296 1.00 86.25 70 MET A O 1
ATOM 535 N N . GLY A 1 71 ? 14.425 -8.945 -9.843 1.00 87.38 71 GLY A N 1
ATOM 536 C CA . GLY A 1 71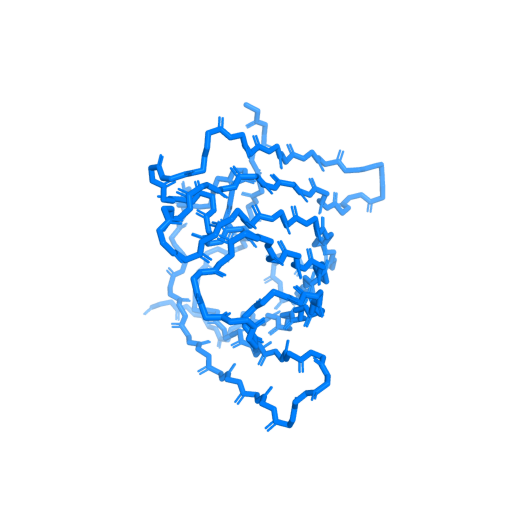 ? 15.333 -9.665 -10.732 1.00 87.38 71 GLY A CA 1
ATOM 537 C C . GLY A 1 71 ? 14.878 -9.576 -12.190 1.00 87.38 71 GLY A C 1
ATOM 538 O O . GLY A 1 71 ? 14.768 -8.487 -12.751 1.00 87.38 71 GLY A O 1
ATOM 539 N N . SER A 1 72 ? 14.573 -10.714 -12.821 1.00 88.00 72 SER A N 1
ATOM 540 C CA . SER A 1 72 ? 14.103 -10.753 -14.218 1.00 88.00 72 SER A CA 1
ATOM 541 C C . SER A 1 72 ? 12.750 -10.058 -14.437 1.00 88.00 72 SER A C 1
ATOM 543 O O . SER A 1 72 ? 12.450 -9.639 -15.559 1.00 88.00 72 SER A O 1
ATOM 545 N N . GLY A 1 73 ? 11.957 -9.886 -13.373 1.00 84.56 73 GLY A N 1
ATOM 546 C CA . GLY A 1 73 ? 10.721 -9.098 -13.378 1.00 84.56 73 GLY A CA 1
ATOM 547 C C . GLY A 1 73 ? 10.942 -7.580 -13.436 1.00 84.56 73 GLY A C 1
ATOM 548 O O . GLY A 1 73 ? 9.982 -6.840 -13.638 1.00 84.56 73 GLY A O 1
ATOM 549 N N . GLY A 1 74 ? 12.189 -7.118 -13.304 1.00 90.69 74 GLY A N 1
ATOM 550 C CA . GLY A 1 74 ? 12.567 -5.711 -13.333 1.00 90.69 74 GLY A CA 1
ATOM 551 C C . GLY A 1 74 ? 12.495 -5.017 -11.972 1.00 90.69 74 GLY A C 1
ATOM 552 O O . GLY A 1 74 ? 12.179 -5.602 -10.936 1.00 90.69 74 GLY A O 1
ATOM 553 N N . LYS A 1 75 ? 12.802 -3.722 -11.986 1.00 92.19 75 LYS A N 1
ATOM 554 C CA . LYS A 1 75 ? 12.699 -2.819 -10.842 1.00 92.19 75 LYS A CA 1
ATOM 555 C C . LYS A 1 75 ? 11.311 -2.208 -10.793 1.00 92.19 75 LYS A C 1
ATOM 557 O O . LYS A 1 75 ? 10.864 -1.617 -11.779 1.00 92.19 75 LYS A O 1
ATOM 562 N N . VAL A 1 76 ? 10.676 -2.307 -9.634 1.00 90.25 76 VAL A N 1
ATOM 563 C CA . VAL A 1 76 ? 9.350 -1.764 -9.349 1.00 90.25 76 VAL A CA 1
ATOM 564 C C . VAL A 1 76 ? 9.503 -0.571 -8.416 1.00 90.25 76 VAL A C 1
ATOM 566 O O . VAL A 1 76 ? 10.082 -0.691 -7.339 1.00 90.25 76 VAL A O 1
ATOM 569 N N . ALA A 1 77 ? 8.984 0.581 -8.825 1.00 90.75 77 ALA A N 1
ATOM 570 C CA . ALA A 1 77 ? 8.809 1.743 -7.967 1.00 90.75 77 ALA A CA 1
ATOM 571 C C . ALA A 1 77 ? 7.312 1.965 -7.748 1.00 90.75 77 ALA A C 1
ATOM 573 O O . ALA A 1 77 ? 6.560 2.046 -8.717 1.00 90.75 77 ALA A O 1
ATOM 574 N N . LEU A 1 78 ? 6.892 2.058 -6.491 1.00 89.06 78 LEU A N 1
ATOM 575 C CA . LEU A 1 78 ? 5.510 2.299 -6.095 1.00 89.06 78 LEU A CA 1
ATOM 576 C C . LEU A 1 78 ? 5.456 3.556 -5.233 1.00 89.06 78 LEU A C 1
ATOM 578 O O . LEU A 1 78 ? 6.197 3.652 -4.259 1.00 89.06 78 LEU A O 1
ATOM 582 N N . THR A 1 79 ? 4.546 4.470 -5.544 1.00 91.81 79 THR A N 1
ATOM 583 C CA . THR A 1 79 ? 4.206 5.611 -4.684 1.00 91.81 79 THR A CA 1
ATOM 584 C C . THR A 1 79 ? 2.702 5.650 -4.527 1.00 91.81 79 THR A C 1
ATOM 586 O O . THR A 1 79 ? 1.993 5.556 -5.524 1.00 91.81 79 THR A O 1
ATOM 589 N N . GLY A 1 80 ? 2.199 5.816 -3.308 1.00 91.81 80 GLY A N 1
ATOM 590 C CA . GLY A 1 80 ? 0.765 5.875 -3.077 1.00 91.81 80 GLY A CA 1
ATOM 591 C C . GLY A 1 80 ? 0.348 6.709 -1.881 1.00 91.81 80 GLY A C 1
ATOM 592 O O . GLY A 1 80 ? 1.155 7.089 -1.030 1.00 91.81 80 GLY A O 1
ATOM 593 N N . VAL A 1 81 ? -0.947 7.010 -1.854 1.00 92.69 81 VAL A N 1
ATOM 594 C CA . VAL A 1 81 ? -1.626 7.713 -0.770 1.00 92.69 81 VAL A CA 1
ATOM 595 C C . VAL A 1 81 ? -2.858 6.917 -0.369 1.00 92.69 81 VAL A C 1
ATOM 597 O O . VAL A 1 81 ? -3.685 6.580 -1.217 1.00 92.69 81 VAL A O 1
ATOM 600 N N . ALA A 1 82 ? -2.988 6.641 0.924 1.00 91.69 82 ALA A N 1
ATOM 601 C CA . ALA A 1 82 ? -4.184 6.080 1.524 1.00 91.69 82 ALA A CA 1
ATOM 602 C C . ALA A 1 82 ? -4.926 7.144 2.343 1.00 91.69 82 ALA A C 1
ATOM 604 O O . ALA A 1 82 ? -4.324 7.831 3.169 1.00 91.69 82 ALA A O 1
ATOM 605 N N . SER A 1 83 ? -6.230 7.288 2.135 1.00 92.56 83 SER A N 1
ATOM 606 C CA . SER A 1 83 ? -7.051 8.312 2.790 1.00 92.56 83 SER A CA 1
ATOM 607 C C . SER A 1 83 ? -8.488 7.836 3.015 1.00 92.56 83 SER A C 1
ATOM 609 O O . SER A 1 83 ? -8.971 6.932 2.336 1.00 92.56 83 SER A O 1
ATOM 611 N N . GLY A 1 84 ? -9.179 8.442 3.982 1.00 92.25 84 GLY A N 1
ATOM 612 C CA . GLY A 1 84 ? -10.567 8.123 4.329 1.00 92.25 84 GLY A CA 1
ATOM 613 C C . GLY A 1 84 ? -10.753 7.781 5.806 1.00 92.25 84 GLY A C 1
ATOM 614 O O . GLY A 1 84 ? -9.933 8.142 6.647 1.00 92.25 84 GLY A O 1
ATOM 615 N N . ASP A 1 85 ? -11.854 7.094 6.107 1.00 91.38 85 ASP A N 1
ATOM 616 C CA . ASP A 1 85 ? -12.197 6.622 7.448 1.00 91.38 85 ASP A CA 1
ATOM 617 C C . ASP A 1 85 ? -11.715 5.177 7.616 1.00 91.38 85 ASP A C 1
ATOM 619 O O . ASP A 1 85 ? -12.332 4.221 7.139 1.00 91.38 85 ASP A O 1
ATOM 623 N N . PHE A 1 86 ? -10.606 5.005 8.323 1.00 89.81 86 PHE A N 1
ATOM 624 C CA . PHE A 1 86 ? -9.991 3.698 8.533 1.00 89.81 86 PHE A CA 1
ATOM 625 C C . PHE A 1 86 ? -10.769 2.779 9.489 1.00 89.81 86 PHE A C 1
ATOM 627 O O . PHE A 1 86 ? -10.393 1.617 9.652 1.00 89.81 86 PHE A O 1
ATOM 634 N N . ASP A 1 87 ? -11.894 3.241 10.041 1.00 91.56 87 ASP A N 1
ATOM 635 C CA . ASP A 1 87 ? -12.829 2.397 10.781 1.00 91.56 87 ASP A CA 1
ATOM 636 C C . ASP A 1 87 ? -13.926 1.796 9.894 1.00 91.56 87 ASP A C 1
ATOM 638 O O . ASP A 1 87 ? -14.572 0.816 10.287 1.00 91.56 87 ASP A O 1
ATOM 642 N N . LYS A 1 88 ? -14.158 2.379 8.708 1.00 93.62 88 LYS A N 1
ATOM 643 C CA . LYS A 1 88 ? -15.307 2.047 7.849 1.00 93.62 88 LYS A CA 1
ATOM 644 C C . LYS A 1 88 ? -14.951 1.875 6.381 1.00 93.62 88 LYS A C 1
ATOM 646 O O . LYS A 1 88 ? -15.288 0.847 5.796 1.00 93.62 88 LYS A O 1
ATOM 651 N N . ARG A 1 89 ? -14.337 2.888 5.768 1.00 94.94 89 ARG A N 1
ATOM 652 C CA . ARG A 1 89 ? -14.018 2.922 4.341 1.00 94.94 89 ARG A CA 1
ATOM 653 C C . ARG A 1 89 ? -12.838 3.845 4.057 1.00 94.94 89 ARG A C 1
ATOM 655 O O . ARG A 1 89 ? -12.875 5.026 4.395 1.00 94.94 89 ARG A O 1
ATOM 662 N N . TYR A 1 90 ? -11.857 3.333 3.329 1.00 93.06 90 TYR A N 1
ATOM 663 C CA . TYR A 1 90 ? -10.726 4.116 2.843 1.00 93.06 90 TYR A CA 1
ATOM 664 C C . TYR A 1 90 ? -10.443 3.815 1.373 1.00 93.06 90 TYR A C 1
ATOM 666 O O . TYR A 1 90 ? -10.897 2.810 0.822 1.00 93.06 90 TYR A O 1
ATOM 674 N N . GLN A 1 91 ? -9.683 4.704 0.745 1.00 93.50 91 GLN A N 1
ATOM 675 C CA . GLN A 1 91 ? -9.154 4.524 -0.596 1.00 93.50 91 GLN A CA 1
ATOM 676 C C . GLN A 1 91 ? -7.634 4.532 -0.563 1.00 93.50 91 GLN A C 1
ATOM 678 O O . GLN A 1 91 ? -7.027 5.237 0.242 1.00 93.50 91 GLN A O 1
ATOM 683 N N . VAL A 1 92 ? -7.028 3.776 -1.467 1.00 92.44 92 VAL A N 1
ATOM 684 C CA . VAL A 1 92 ? -5.606 3.844 -1.786 1.00 92.44 92 VAL A CA 1
ATOM 685 C C . VAL A 1 92 ? -5.483 4.194 -3.253 1.00 92.44 92 VAL A C 1
ATOM 687 O O . VAL A 1 92 ? -6.107 3.546 -4.089 1.00 92.44 92 VAL A O 1
ATOM 690 N N . ARG A 1 93 ? -4.679 5.203 -3.571 1.00 93.50 93 ARG A N 1
ATOM 691 C CA . ARG A 1 93 ? -4.306 5.530 -4.948 1.00 93.50 93 ARG A CA 1
ATOM 692 C C . ARG A 1 93 ? -2.804 5.478 -5.061 1.00 93.50 93 ARG A C 1
ATOM 694 O O . ARG A 1 93 ? -2.114 6.172 -4.315 1.00 93.50 93 ARG A O 1
ATOM 701 N N . SER A 1 94 ? -2.322 4.682 -5.999 1.00 92.38 94 SER A N 1
ATOM 702 C CA . SER A 1 94 ? -0.901 4.447 -6.183 1.00 92.38 94 SER A CA 1
ATOM 703 C C . SER A 1 94 ? -0.523 4.479 -7.650 1.00 92.38 94 SER A C 1
ATOM 705 O O . SER A 1 94 ? -1.302 4.109 -8.524 1.00 92.38 94 SER A O 1
ATOM 707 N N . GLU A 1 95 ? 0.711 4.871 -7.917 1.00 93.00 95 GLU A N 1
ATOM 708 C CA . GLU A 1 95 ? 1.366 4.703 -9.201 1.00 93.00 95 GLU A CA 1
ATOM 709 C C . GLU A 1 95 ? 2.478 3.671 -9.048 1.00 93.00 95 GLU A C 1
ATOM 711 O O . GLU A 1 95 ? 3.319 3.777 -8.155 1.00 93.00 95 GLU A O 1
ATOM 716 N N . MET A 1 96 ? 2.470 2.671 -9.924 1.00 90.69 96 MET A N 1
ATOM 717 C CA . MET A 1 96 ? 3.495 1.646 -10.022 1.00 90.69 96 MET A CA 1
ATOM 718 C C . MET A 1 96 ? 4.221 1.785 -11.354 1.00 90.69 96 MET A C 1
ATOM 720 O O . MET A 1 96 ? 3.601 1.744 -12.414 1.00 90.69 96 MET A O 1
ATOM 724 N N . LYS A 1 97 ? 5.544 1.892 -11.310 1.00 92.69 97 LYS A N 1
ATOM 725 C CA . LYS A 1 97 ? 6.413 1.921 -12.481 1.00 92.69 97 LYS A CA 1
ATOM 726 C C . LYS A 1 97 ? 7.333 0.714 -12.472 1.00 92.69 97 LYS A C 1
ATOM 728 O O . LYS A 1 97 ? 8.074 0.505 -11.516 1.00 92.69 97 LYS A O 1
ATOM 733 N N . VAL A 1 98 ? 7.319 -0.042 -13.562 1.00 92.44 98 VAL A N 1
ATOM 734 C CA . VAL A 1 98 ? 8.197 -1.193 -13.781 1.00 92.44 98 VAL A CA 1
ATOM 735 C C . VAL A 1 98 ? 9.224 -0.845 -14.858 1.00 92.44 98 VAL A C 1
ATOM 737 O O . VAL A 1 98 ? 8.881 -0.277 -15.895 1.00 92.44 98 VAL A O 1
ATOM 740 N N . THR A 1 99 ? 10.496 -1.160 -14.611 1.00 94.56 99 THR A N 1
ATOM 741 C CA . THR A 1 99 ? 11.615 -0.893 -15.535 1.00 94.56 99 THR A CA 1
ATOM 742 C C . THR A 1 99 ? 12.628 -2.036 -15.541 1.00 94.56 99 THR A C 1
ATOM 744 O O . THR A 1 99 ? 12.811 -2.701 -14.529 1.00 94.56 99 THR A O 1
ATOM 747 N N . GLY A 1 100 ? 13.330 -2.259 -16.656 1.00 93.50 100 GLY A N 1
ATOM 748 C CA . GLY A 1 100 ? 14.350 -3.311 -16.763 1.00 93.50 100 GLY A CA 1
ATOM 749 C C . GLY A 1 100 ? 13.815 -4.747 -16.694 1.00 93.50 100 GLY A C 1
ATOM 750 O O . GLY A 1 100 ? 14.593 -5.663 -16.449 1.00 93.50 100 GLY A O 1
ATOM 751 N N . ALA A 1 101 ? 12.513 -4.959 -16.892 1.00 93.44 101 ALA A N 1
ATOM 752 C CA . ALA A 1 101 ? 11.925 -6.289 -16.990 1.00 93.44 101 ALA A CA 1
ATOM 753 C C . ALA A 1 101 ? 12.360 -6.981 -18.291 1.00 93.44 101 ALA A C 1
ATOM 755 O O . ALA A 1 101 ? 12.389 -6.345 -19.350 1.00 93.44 101 ALA A O 1
ATOM 756 N N . ALA A 1 102 ? 12.632 -8.290 -18.219 1.00 92.69 102 ALA A N 1
ATOM 757 C CA . ALA A 1 102 ? 13.053 -9.101 -19.366 1.00 92.69 102 ALA A CA 1
ATOM 758 C C . ALA A 1 102 ? 11.979 -9.192 -20.464 1.00 92.69 102 ALA A C 1
ATOM 760 O O . ALA A 1 102 ? 12.299 -9.345 -21.640 1.00 92.69 102 ALA A O 1
ATOM 761 N N . VAL A 1 103 ? 10.704 -9.071 -20.084 1.00 92.44 103 VAL A N 1
ATOM 762 C CA . VAL A 1 103 ? 9.576 -9.005 -21.015 1.00 92.44 103 VAL A CA 1
ATOM 763 C C . VAL A 1 103 ? 9.238 -7.529 -21.272 1.00 92.44 103 VAL A C 1
ATOM 765 O O . VAL A 1 103 ? 8.736 -6.868 -20.360 1.00 92.44 103 VAL A O 1
ATOM 768 N N . PRO A 1 104 ? 9.453 -6.987 -22.489 1.00 90.31 104 PRO A N 1
ATOM 769 C CA . PRO A 1 104 ? 9.320 -5.552 -22.751 1.00 90.31 104 PRO A CA 1
ATOM 770 C C . PRO A 1 104 ? 7.958 -4.963 -22.378 1.00 90.31 104 PRO A C 1
ATOM 772 O O . PRO A 1 104 ? 7.907 -3.872 -21.818 1.00 90.31 104 PRO A O 1
ATOM 775 N N . GLN A 1 105 ? 6.868 -5.707 -22.599 1.00 87.38 105 GLN A N 1
ATOM 776 C CA . GLN A 1 105 ? 5.501 -5.264 -22.290 1.00 87.38 105 GLN A CA 1
ATOM 777 C C . GLN A 1 105 ? 5.233 -5.011 -20.796 1.00 87.38 105 GLN A C 1
ATOM 779 O O . GLN A 1 105 ? 4.253 -4.353 -20.449 1.00 87.38 105 GLN A O 1
ATOM 784 N N . MET A 1 106 ? 6.093 -5.521 -19.908 1.00 86.38 106 MET A N 1
ATOM 785 C CA . MET A 1 106 ? 6.000 -5.279 -18.469 1.00 86.38 106 MET A CA 1
ATOM 786 C C . MET A 1 106 ? 6.585 -3.923 -18.069 1.00 86.38 106 MET A C 1
ATOM 788 O O . MET A 1 106 ? 6.230 -3.419 -17.011 1.00 86.38 106 MET A O 1
ATOM 792 N N . ASN A 1 107 ? 7.448 -3.312 -18.890 1.00 92.00 107 ASN A N 1
ATOM 793 C CA . ASN A 1 107 ? 8.087 -2.028 -18.594 1.00 92.00 107 ASN A CA 1
ATOM 794 C C . ASN A 1 107 ? 7.117 -0.861 -18.807 1.00 92.00 107 ASN A C 1
ATOM 796 O O . ASN A 1 107 ? 7.148 -0.187 -19.836 1.00 92.00 107 ASN A O 1
ATOM 800 N N . ARG A 1 108 ? 6.232 -0.634 -17.836 1.00 91.44 108 ARG A N 1
ATOM 801 C CA . ARG A 1 108 ? 5.175 0.376 -17.920 1.00 91.44 108 ARG A CA 1
ATOM 802 C C . ARG A 1 108 ? 4.945 1.084 -16.593 1.00 91.44 108 ARG A C 1
ATOM 804 O O . ARG A 1 108 ? 5.299 0.576 -15.529 1.00 91.44 108 ARG A O 1
ATOM 811 N N . THR A 1 109 ? 4.298 2.240 -16.680 1.00 92.69 109 THR A N 1
ATOM 812 C CA . THR A 1 109 ? 3.672 2.900 -15.534 1.00 92.69 109 THR A CA 1
ATOM 813 C C . THR A 1 109 ? 2.192 2.544 -15.510 1.00 92.69 109 THR A C 1
ATOM 815 O O . THR A 1 109 ? 1.536 2.496 -16.550 1.00 92.69 109 THR A O 1
ATOM 818 N N . THR A 1 110 ? 1.659 2.250 -14.333 1.00 90.94 110 THR A N 1
ATOM 819 C CA . THR A 1 110 ? 0.267 1.857 -14.151 1.00 90.94 110 THR A CA 1
ATOM 820 C C . THR A 1 110 ? -0.267 2.403 -12.837 1.00 90.94 110 THR A C 1
ATOM 822 O O . THR A 1 110 ? 0.393 2.318 -11.804 1.00 90.94 110 THR A O 1
ATOM 825 N N . THR A 1 111 ? -1.479 2.947 -12.867 1.00 92.25 111 THR A N 1
ATOM 826 C CA . THR A 1 111 ? -2.186 3.369 -11.656 1.00 92.25 111 THR A CA 1
ATOM 827 C C . THR A 1 111 ? -2.878 2.170 -11.018 1.00 92.25 111 THR A C 1
ATOM 829 O O . THR A 1 111 ? -3.502 1.370 -11.710 1.00 92.25 111 THR A O 1
ATOM 832 N N . LEU A 1 112 ? -2.794 2.059 -9.700 1.00 90.25 112 LEU A N 1
ATOM 833 C CA . LEU A 1 112 ? -3.504 1.083 -8.884 1.00 90.25 112 LEU A CA 1
ATOM 834 C C . LEU A 1 112 ? -4.418 1.845 -7.933 1.00 90.25 112 LEU A C 1
ATOM 836 O O . LEU A 1 112 ? -3.953 2.710 -7.192 1.00 90.25 112 LEU A O 1
ATOM 840 N N . ASN A 1 113 ? -5.703 1.513 -7.938 1.00 92.44 113 ASN A N 1
ATOM 841 C CA . ASN A 1 113 ? -6.649 2.043 -6.966 1.00 92.44 113 ASN A CA 1
ATOM 842 C C . ASN A 1 113 ? -7.220 0.901 -6.137 1.00 92.44 113 ASN A C 1
ATOM 844 O O . ASN A 1 113 ? -7.540 -0.157 -6.678 1.00 92.44 113 ASN A O 1
ATOM 848 N N . VAL A 1 114 ? -7.368 1.128 -4.837 1.00 92.50 114 VAL A N 1
ATOM 849 C CA . VAL A 1 114 ? -8.034 0.205 -3.921 1.00 92.50 114 VAL A CA 1
ATOM 850 C C . VAL A 1 114 ? -9.134 0.954 -3.194 1.00 92.50 114 VAL A C 1
ATOM 852 O O . VAL A 1 114 ? -8.858 1.914 -2.483 1.00 92.50 114 VAL A O 1
ATOM 855 N N . ASP A 1 115 ? -10.367 0.493 -3.336 1.00 94.75 115 ASP A N 1
ATOM 856 C CA . ASP A 1 115 ? -11.499 0.891 -2.509 1.00 94.75 115 ASP A CA 1
ATOM 857 C C . ASP A 1 115 ? -11.718 -0.185 -1.453 1.00 94.75 115 ASP A C 1
ATOM 859 O O . ASP A 1 115 ? -12.004 -1.333 -1.784 1.00 94.75 115 ASP A O 1
ATOM 863 N N . ALA A 1 116 ? -11.582 0.163 -0.179 1.00 94.12 116 ALA A N 1
ATOM 864 C CA . ALA A 1 116 ? -11.687 -0.800 0.906 1.00 94.12 116 ALA A CA 1
ATOM 865 C C . ALA A 1 116 ? -12.803 -0.426 1.874 1.00 94.12 116 ALA A C 1
ATOM 867 O O . ALA A 1 116 ? -12.894 0.726 2.298 1.00 94.12 116 ALA A O 1
ATOM 868 N N . ARG A 1 117 ? -13.629 -1.401 2.259 1.00 96.56 117 ARG A N 1
ATOM 869 C CA . ARG A 1 117 ? -14.734 -1.230 3.208 1.00 96.56 117 ARG A CA 1
ATOM 870 C C . ARG A 1 117 ? -14.725 -2.340 4.256 1.00 96.56 117 ARG A C 1
ATOM 872 O O . ARG A 1 117 ? -14.549 -3.509 3.922 1.00 96.56 117 ARG A O 1
ATOM 879 N N . ARG A 1 118 ? -14.994 -1.993 5.512 1.00 95.50 118 ARG A N 1
ATOM 880 C CA . ARG A 1 118 ? -15.247 -2.972 6.570 1.00 95.50 118 ARG A CA 1
ATOM 881 C C . ARG A 1 118 ? -16.656 -3.531 6.403 1.00 95.50 118 ARG A C 1
ATOM 883 O O . ARG A 1 118 ? -17.621 -2.769 6.378 1.00 95.50 118 ARG A O 1
ATOM 890 N N . ILE A 1 119 ? -16.773 -4.847 6.284 1.00 97.19 119 ILE A N 1
ATOM 891 C CA . ILE A 1 119 ? -18.043 -5.539 6.020 1.00 97.19 119 ILE A CA 1
ATOM 892 C C . ILE A 1 119 ? -18.584 -6.309 7.222 1.00 97.19 119 ILE A C 1
ATOM 894 O O . ILE A 1 119 ? -19.733 -6.732 7.195 1.00 97.19 119 ILE A O 1
ATOM 898 N N . GLY A 1 120 ? -17.800 -6.444 8.289 1.00 95.50 120 GLY A N 1
ATOM 899 C CA . GLY A 1 120 ? -18.244 -7.106 9.507 1.00 95.50 120 GLY A CA 1
ATOM 900 C C . GLY A 1 120 ? -17.092 -7.430 10.438 1.00 95.50 120 GLY A C 1
ATOM 901 O O . GLY A 1 120 ? -15.986 -6.898 10.297 1.00 95.50 120 GLY A O 1
ATOM 902 N N . ASP A 1 121 ? -17.377 -8.295 11.396 1.00 95.44 121 ASP A N 1
ATOM 903 C CA . ASP A 1 121 ? -16.347 -8.987 12.155 1.00 95.44 121 ASP A CA 1
ATOM 904 C C . ASP A 1 121 ? -15.795 -10.154 11.322 1.00 95.44 121 ASP A C 1
ATOM 906 O O . ASP A 1 121 ? -16.381 -10.539 10.307 1.00 95.44 121 ASP A O 1
ATOM 910 N N . CYS A 1 122 ? -14.628 -10.644 11.725 1.00 89.38 122 CYS A N 1
ATOM 911 C CA . CYS A 1 122 ? -14.155 -11.966 11.340 1.00 89.38 122 CYS A CA 1
ATOM 912 C C . CYS A 1 122 ? -14.922 -13.014 12.161 1.00 89.38 122 CYS A C 1
ATOM 914 O O . CYS A 1 122 ? -15.155 -14.105 11.617 1.00 89.38 122 CYS A O 1
#

Radius of gyration: 14.81 Å; Cα contacts (8 Å, |Δi|>4): 298; chains: 1; bounding box: 34×28×39 Å

Solvent-accessible surface area (backbone atoms only — not comparable to full-atom values): 6511 Å² total; per-residue (Å²): 128,92,42,50,67,61,57,60,19,21,29,39,35,40,36,37,39,58,98,49,103,47,77,48,78,49,75,48,72,42,54,85,81,69,46,40,60,51,70,91,36,76,66,53,78,38,93,48,26,85,43,66,51,57,44,77,45,97,89,70,28,34,40,35,38,33,39,29,53,56,64,66,69,9,38,37,40,37,43,33,41,36,43,74,45,54,71,47,41,33,38,35,46,30,43,37,37,32,39,80,23,76,52,69,90,59,49,40,76,39,40,40,36,33,47,34,35,57,77,48,73,112

pLDDT: mean 85.31, std 11.43, range [35.66, 97.19]

Sequence (122 aa):
APGFKRKPGLWEMQMSMGGIDFVQTAQTCVKAGEDDATAFNPQAQTDACRKHTASRQADGSWKFEAQCDMGSGGKVALTGVASGDFDKRYQVRSEMKVTGAAVPQMNRTTTLNVDARRIGDC

Mean predicted aligned error: 5.74 Å

Secondary structure (D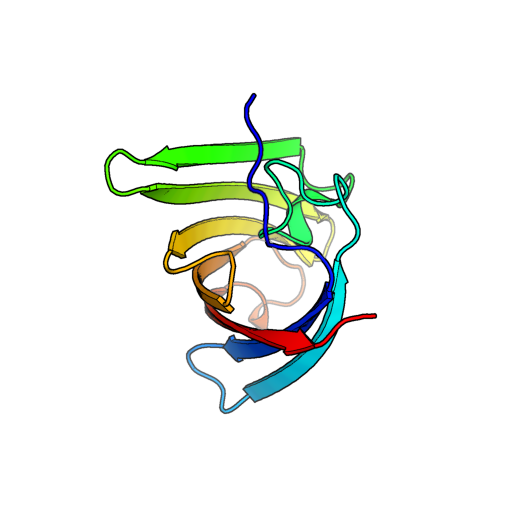SSP, 8-state):
-----PPSEEEEEEEEETTS--EEEEEEEE-TTT--TTTT-GGGGSTT-SEEEEEE-TTS-EEEEEEEE-GGG-EEEEEEEEEEETTTEEEEEEEEEEES-SSGGG--EEEEEEEEEEEE--

Nearest PDB structures (foldseek):
  4xrt-assembly2_B  TM=4.758E-01  e=1.787E-01  Streptomyces steffisburgensis
  6ehb-assembly1_B  TM=6.733E-01  e=2.734E+00  Vibrio cholerae O395
  6ehc-assembly1_A  TM=7.157E-01  e=4.667E+00  Vibrio cholerae O395
  2hdf-assembly1_A  TM=4.632E-01  e=1.518E+00  Escherichia coli
  7mwn-assembly1_A  TM=2.362E-01  e=1.885E-01  Arabidopsis thaliana